Protein AF-A0A0F9SJY8-F1 (afdb_monomer)

Solvent-accessible surface area (backbone atoms only — not comparable to full-atom values): 6537 Å² total; per-residue (Å²): 132,88,48,75,71,62,56,64,72,46,54,75,66,58,45,50,52,51,52,54,52,52,48,50,57,51,62,76,61,69,70,58,56,31,62,57,51,47,52,53,46,51,52,53,53,51,51,52,50,52,53,48,55,51,39,30,74,75,65,36,62,81,72,30,48,66,55,52,55,50,50,52,53,53,51,53,52,50,51,52,54,41,51,51,29,45,54,49,42,51,52,52,54,53,51,47,52,52,51,57,49,49,55,46,43,64,62,59,60,68,69,64,63,79,79,128

Sequence (116 aa):
MVTRDDFKKLKQLDRIEYSLTFKRIEEQNNYGVFVHFAYLFFIVLGFLLLVFLGMVNITGLEKAIPFFNMMIIVSKIGMYVILVAVVVDIIFLIRESIWKKQLREEYFKTEVKPRK

Mean predicted aligned error: 8.51 Å

Foldseek 3Di:
DQDPVLLVLFDPVLSVVLVVQLVVLVVVLVDQLLVVLVVVLVVVLVVLVVVLVVCCVPPNDVVSVVSVVVSVVSNVVSVVVSVVSVVVSVVSVVVSVVSNVVSCCVGRVVSPPDPD

Radius of gyration: 25.19 Å; Cα contacts (8 Å, |Δi|>4): 50; chains: 1; bounding box: 55×18×72 Å

Structure (mmCIF, N/CA/C/O backbone):
data_AF-A0A0F9SJY8-F1
#
_entry.id   AF-A0A0F9SJY8-F1
#
loop_
_atom_site.group_PDB
_atom_site.id
_atom_site.type_symbol
_atom_site.label_atom_id
_atom_site.label_alt_id
_atom_site.label_comp_id
_atom_site.label_asym_id
_atom_site.label_entity_id
_atom_site.label_seq_id
_atom_site.pdbx_PDB_ins_code
_atom_site.Cartn_x
_atom_site.Cartn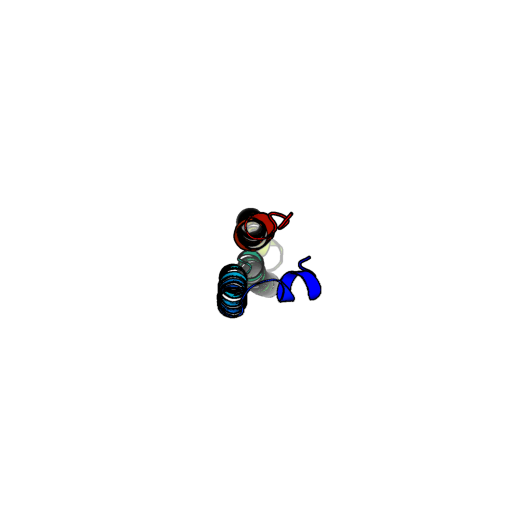_y
_atom_site.Cartn_z
_atom_site.occupancy
_atom_site.B_iso_or_equiv
_atom_site.auth_seq_id
_atom_site.auth_comp_id
_atom_site.auth_asym_id
_atom_site.auth_atom_id
_atom_site.pdbx_PDB_model_num
ATOM 1 N N . MET A 1 1 ? 10.516 7.694 -21.801 1.00 62.44 1 MET A N 1
ATOM 2 C CA . MET A 1 1 ? 9.367 7.163 -22.565 1.00 62.44 1 MET A CA 1
ATOM 3 C C . MET A 1 1 ? 9.892 6.664 -23.907 1.00 62.44 1 MET A C 1
ATOM 5 O O . MET A 1 1 ? 10.716 7.363 -24.486 1.00 62.44 1 MET A O 1
ATOM 9 N N . VAL A 1 2 ? 9.542 5.449 -24.348 1.00 67.56 2 VAL A N 1
ATOM 10 C CA . VAL A 1 2 ? 9.940 4.947 -25.680 1.00 67.56 2 VAL A CA 1
ATOM 11 C C . VAL A 1 2 ? 9.078 5.654 -26.719 1.00 67.56 2 VAL A C 1
ATOM 13 O O . VAL A 1 2 ? 7.855 5.657 -26.595 1.00 67.56 2 VAL A O 1
ATOM 16 N N . THR A 1 3 ? 9.701 6.297 -27.705 1.00 78.06 3 THR A N 1
ATOM 17 C CA . THR A 1 3 ? 8.953 6.964 -28.774 1.00 78.06 3 THR A CA 1
ATOM 18 C C . THR A 1 3 ? 8.442 5.934 -29.778 1.00 78.06 3 THR A C 1
ATOM 20 O O . THR A 1 3 ? 9.024 4.860 -29.951 1.00 78.06 3 THR A O 1
ATOM 23 N N . ARG A 1 4 ? 7.351 6.260 -30.479 1.00 75.56 4 ARG A N 1
ATOM 24 C CA . ARG A 1 4 ? 6.818 5.404 -31.550 1.00 75.56 4 ARG A CA 1
ATOM 25 C C . ARG A 1 4 ? 7.866 5.143 -32.636 1.00 75.56 4 ARG A C 1
ATOM 27 O O . ARG A 1 4 ? 7.880 4.059 -33.215 1.00 75.56 4 ARG A O 1
ATOM 34 N N . ASP A 1 5 ? 8.736 6.116 -32.879 1.00 76.69 5 ASP A N 1
ATOM 35 C CA . ASP A 1 5 ? 9.792 6.029 -33.882 1.00 76.69 5 ASP A CA 1
ATOM 36 C C . ASP A 1 5 ? 10.921 5.097 -33.445 1.00 76.69 5 ASP A C 1
ATOM 38 O O . ASP A 1 5 ? 11.398 4.313 -34.259 1.00 76.69 5 ASP A O 1
ATOM 42 N N . ASP A 1 6 ? 11.287 5.088 -32.162 1.00 73.50 6 ASP A N 1
ATOM 43 C CA . ASP A 1 6 ? 12.243 4.112 -31.632 1.00 73.50 6 ASP A CA 1
ATOM 44 C C . ASP A 1 6 ? 11.667 2.699 -31.663 1.00 73.50 6 ASP A C 1
ATOM 46 O O . ASP A 1 6 ? 12.332 1.769 -32.110 1.00 73.50 6 ASP A O 1
ATOM 50 N N . PHE A 1 7 ? 10.402 2.533 -31.276 1.00 79.38 7 PHE A N 1
ATOM 51 C CA . PHE A 1 7 ? 9.745 1.227 -31.293 1.00 79.38 7 PHE A CA 1
ATOM 52 C C . PHE A 1 7 ? 9.664 0.630 -32.706 1.00 79.38 7 PHE A C 1
ATOM 54 O O . PHE A 1 7 ? 9.814 -0.576 -32.878 1.00 79.38 7 PHE A O 1
ATOM 61 N N . LYS A 1 8 ? 9.481 1.462 -33.740 1.00 80.12 8 LYS A N 1
ATOM 62 C CA . LYS A 1 8 ? 9.476 1.018 -35.144 1.00 80.12 8 LYS A CA 1
ATOM 63 C C . LYS A 1 8 ? 10.841 0.534 -35.645 1.00 80.12 8 LYS A C 1
ATOM 65 O O . LYS A 1 8 ? 10.847 -0.230 -36.610 1.00 80.12 8 LYS A O 1
ATOM 70 N N . LYS A 1 9 ? 11.955 0.948 -35.020 1.00 80.75 9 LYS A N 1
ATOM 71 C CA . LYS A 1 9 ? 13.318 0.521 -35.400 1.00 80.75 9 LYS A CA 1
ATOM 72 C C . LYS A 1 9 ? 13.602 -0.943 -35.047 1.00 80.75 9 LYS A C 1
ATOM 74 O O . LYS A 1 9 ? 14.407 -1.561 -35.731 1.00 80.75 9 LYS A O 1
ATOM 79 N N . LEU A 1 10 ? 12.917 -1.488 -34.041 1.00 79.44 10 LEU A N 1
ATOM 80 C CA . LEU A 1 10 ? 13.010 -2.898 -33.656 1.00 79.44 10 LEU A CA 1
ATOM 81 C C . LEU A 1 10 ? 12.401 -3.814 -34.728 1.00 79.44 10 LEU A C 1
ATOM 83 O O . LEU A 1 10 ? 11.397 -3.461 -35.370 1.00 79.44 10 LEU A O 1
ATOM 87 N N . LYS A 1 11 ? 12.942 -5.030 -34.872 1.00 84.75 11 LYS A N 1
ATOM 88 C CA . LYS A 1 11 ? 12.334 -6.065 -35.723 1.00 84.75 11 LYS A CA 1
ATOM 89 C C . LYS A 1 11 ? 10.969 -6.480 -35.179 1.00 84.75 11 LYS A C 1
ATOM 91 O O . LYS A 1 11 ? 10.647 -6.301 -34.009 1.00 84.75 11 LYS A O 1
ATOM 96 N N . GLN A 1 12 ? 10.132 -7.050 -36.047 1.00 83.12 12 GLN A N 1
ATOM 97 C CA . GLN A 1 12 ? 8.758 -7.404 -35.684 1.00 83.12 12 GLN A CA 1
ATOM 98 C C . GLN A 1 12 ? 8.674 -8.397 -34.515 1.00 83.12 12 GLN A C 1
ATOM 100 O O . GLN A 1 12 ? 7.798 -8.225 -33.673 1.00 83.12 12 GLN A O 1
ATOM 105 N N . LEU A 1 13 ? 9.579 -9.379 -34.446 1.00 83.62 13 LEU A N 1
ATOM 106 C CA . LEU A 1 13 ? 9.651 -10.328 -33.330 1.00 83.62 13 LEU A CA 1
ATOM 107 C C . LEU A 1 13 ? 10.054 -9.627 -32.024 1.00 83.62 13 LEU A C 1
ATOM 109 O O . LEU A 1 13 ? 9.324 -9.726 -31.042 1.00 83.62 13 LEU A O 1
ATOM 113 N N . ASP A 1 14 ? 11.108 -8.811 -32.054 1.00 83.25 14 ASP A N 1
ATOM 114 C CA . ASP A 1 14 ? 11.605 -8.074 -30.883 1.00 83.25 14 ASP A CA 1
ATOM 115 C C . ASP A 1 14 ? 10.570 -7.068 -30.346 1.00 83.25 14 ASP A C 1
ATOM 117 O O . ASP A 1 14 ? 10.432 -6.878 -29.140 1.00 83.25 14 ASP A O 1
ATOM 121 N N . ARG A 1 15 ? 9.761 -6.461 -31.229 1.00 84.25 15 ARG A N 1
ATOM 122 C CA . ARG A 1 15 ? 8.613 -5.625 -30.828 1.00 84.25 15 ARG A CA 1
ATOM 123 C C . ARG A 1 15 ? 7.568 -6.412 -30.042 1.00 84.25 15 ARG A C 1
ATOM 125 O O . ARG A 1 15 ? 7.021 -5.892 -29.067 1.00 84.25 15 ARG A O 1
ATOM 132 N N . ILE A 1 16 ? 7.252 -7.628 -30.489 1.00 86.50 16 ILE A N 1
ATOM 133 C CA . ILE A 1 16 ? 6.271 -8.494 -29.827 1.00 86.50 16 ILE A CA 1
ATOM 134 C C . ILE A 1 16 ? 6.814 -8.906 -28.459 1.00 86.50 16 ILE A C 1
ATOM 136 O O . ILE A 1 16 ? 6.120 -8.719 -27.460 1.00 86.50 16 ILE A O 1
ATOM 140 N N . GLU A 1 17 ? 8.060 -9.370 -28.396 1.00 86.50 17 GLU A N 1
ATOM 141 C CA . GLU A 1 17 ? 8.706 -9.810 -27.158 1.00 86.50 17 GLU A CA 1
ATOM 142 C C . GLU A 1 17 ? 8.851 -8.676 -26.135 1.00 86.50 17 GLU A C 1
ATOM 144 O O . GLU A 1 17 ? 8.468 -8.843 -24.973 1.00 86.50 17 GLU A O 1
ATOM 149 N N . TYR A 1 18 ? 9.270 -7.485 -26.576 1.00 88.12 18 TYR A N 1
ATOM 150 C CA . TYR A 1 18 ? 9.291 -6.285 -25.742 1.00 88.12 18 TYR A CA 1
ATOM 151 C C . TYR A 1 18 ? 7.902 -5.976 -25.175 1.00 88.12 18 TYR A C 1
ATOM 153 O O . TYR A 1 18 ? 7.758 -5.742 -23.977 1.00 88.12 18 TYR A O 1
ATOM 161 N N . SER A 1 19 ? 6.862 -5.995 -26.016 1.00 87.31 19 SER A N 1
ATOM 162 C CA . SER A 1 19 ? 5.499 -5.666 -25.582 1.00 87.31 19 SER A CA 1
ATOM 163 C C . SER A 1 19 ? 4.931 -6.680 -24.587 1.00 87.31 19 SER A C 1
ATOM 165 O O . SER A 1 19 ? 4.292 -6.286 -23.613 1.00 87.31 19 SER A O 1
ATOM 167 N N . LEU A 1 20 ? 5.193 -7.974 -24.795 1.00 88.94 20 LEU A N 1
ATOM 168 C CA . LEU A 1 20 ? 4.758 -9.044 -23.899 1.00 88.94 20 LEU A CA 1
ATOM 169 C C . LEU A 1 20 ? 5.487 -8.963 -22.558 1.00 88.94 20 LEU A C 1
ATOM 171 O O . LEU A 1 20 ? 4.858 -9.064 -21.506 1.00 88.94 20 LEU A O 1
ATOM 175 N N . THR A 1 21 ? 6.798 -8.729 -22.587 1.00 88.12 21 THR A N 1
ATOM 176 C CA . THR A 1 21 ? 7.619 -8.631 -21.376 1.00 88.12 21 THR A CA 1
ATOM 177 C C . THR A 1 21 ? 7.287 -7.370 -20.584 1.00 88.12 21 THR A C 1
ATOM 179 O O . THR A 1 21 ? 7.139 -7.434 -19.366 1.00 88.12 21 THR A O 1
ATOM 182 N N . PHE A 1 22 ? 7.073 -6.239 -21.261 1.00 88.19 22 PHE A N 1
ATOM 183 C CA . PHE A 1 22 ? 6.629 -4.998 -20.628 1.00 88.19 22 PHE A CA 1
ATOM 184 C C . PHE A 1 22 ? 5.263 -5.164 -19.950 1.00 88.19 22 PHE A C 1
ATOM 186 O O . PHE A 1 22 ? 5.123 -4.798 -18.785 1.00 88.19 22 PHE A O 1
ATOM 193 N N . LYS A 1 23 ? 4.286 -5.773 -20.641 1.00 87.31 23 LYS A N 1
ATOM 194 C CA . LYS A 1 23 ? 2.969 -6.075 -20.058 1.00 87.31 23 LYS A CA 1
ATOM 195 C C . LYS A 1 23 ? 3.074 -6.998 -18.851 1.00 87.31 23 LYS A C 1
ATOM 197 O O . LYS A 1 23 ? 2.418 -6.751 -17.851 1.00 87.31 23 LYS A O 1
ATOM 202 N N . ARG A 1 24 ? 3.932 -8.020 -18.905 1.00 86.12 24 ARG A N 1
ATOM 203 C CA . ARG A 1 24 ? 4.142 -8.931 -17.770 1.00 86.12 24 ARG A CA 1
ATOM 204 C C . ARG A 1 24 ? 4.716 -8.204 -16.549 1.00 86.12 24 ARG A C 1
ATOM 206 O O . ARG A 1 24 ? 4.289 -8.484 -15.434 1.00 86.12 24 ARG A O 1
ATOM 213 N N . ILE A 1 25 ? 5.662 -7.282 -16.750 1.00 85.06 25 ILE A N 1
ATOM 214 C CA . ILE A 1 25 ? 6.223 -6.456 -15.666 1.00 85.06 25 ILE A CA 1
ATOM 215 C C . ILE A 1 25 ? 5.135 -5.570 -15.039 1.00 85.06 25 ILE A C 1
ATOM 217 O O . ILE A 1 25 ? 5.103 -5.406 -13.825 1.00 85.06 25 ILE A O 1
ATOM 221 N N . GLU A 1 26 ? 4.239 -5.022 -15.858 1.00 81.31 26 GLU A N 1
ATOM 222 C CA . GLU A 1 26 ? 3.128 -4.177 -15.411 1.00 81.31 26 GLU A CA 1
ATOM 223 C C . GLU A 1 26 ? 2.039 -4.980 -14.673 1.00 81.31 26 GLU A C 1
ATOM 225 O O . GLU A 1 26 ? 1.604 -4.591 -13.593 1.00 81.31 26 GLU A O 1
ATOM 230 N N . GLU A 1 27 ? 1.651 -6.148 -15.192 1.00 79.25 27 GLU A N 1
ATOM 231 C CA . GLU A 1 27 ? 0.656 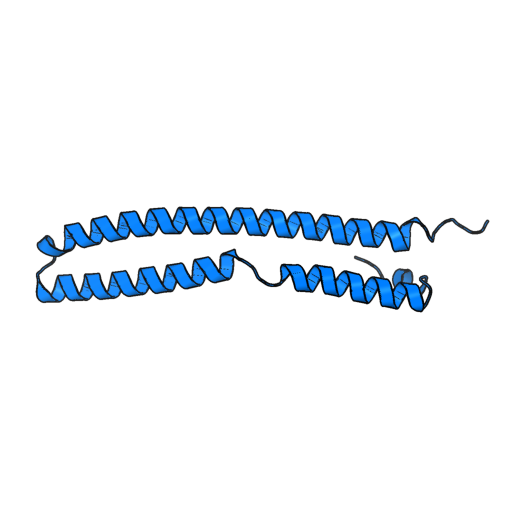-7.029 -14.565 1.00 79.25 27 GLU A CA 1
ATOM 232 C C . GLU A 1 27 ? 1.114 -7.580 -13.210 1.00 79.25 27 GLU A C 1
ATOM 234 O O . GLU A 1 27 ? 0.302 -7.678 -12.290 1.00 79.25 27 GLU A O 1
ATOM 239 N N . GLN A 1 28 ? 2.404 -7.895 -13.050 1.00 72.56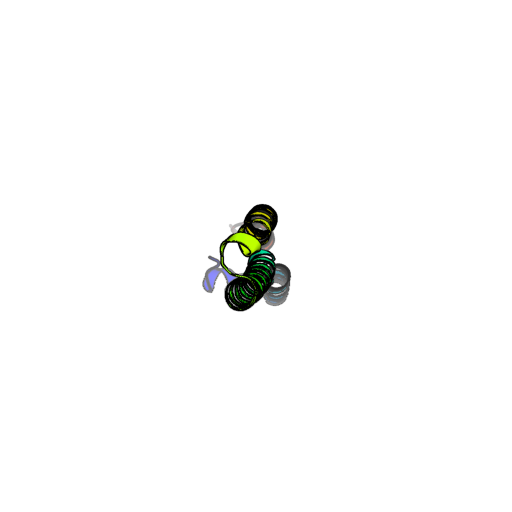 28 GLN A N 1
ATOM 240 C CA . GLN A 1 28 ? 2.943 -8.389 -11.776 1.00 72.56 28 GLN A CA 1
ATOM 241 C C . GLN A 1 28 ? 2.852 -7.368 -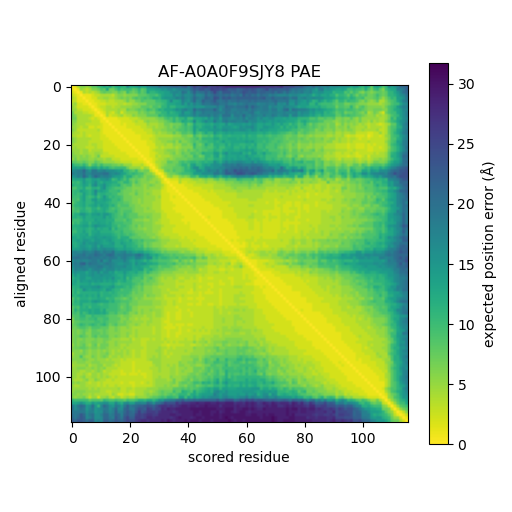10.635 1.00 72.56 28 GLN A C 1
ATOM 243 O O . GLN A 1 28 ? 2.858 -7.768 -9.472 1.00 72.56 28 GLN A O 1
ATOM 248 N N . ASN A 1 29 ? 2.729 -6.081 -10.956 1.00 68.50 29 ASN A N 1
ATOM 249 C CA . ASN A 1 29 ? 2.738 -4.995 -9.982 1.00 68.50 29 ASN A CA 1
ATOM 250 C C . ASN A 1 29 ? 1.389 -4.278 -9.828 1.00 68.50 29 ASN A C 1
ATOM 252 O O . ASN A 1 29 ? 1.280 -3.345 -9.037 1.00 68.50 29 ASN A O 1
ATOM 256 N N . ASN A 1 30 ? 0.341 -4.723 -10.528 1.00 63.25 30 ASN A N 1
ATOM 257 C CA . ASN A 1 30 ? -0.966 -4.054 -10.526 1.00 63.25 30 ASN A CA 1
ATOM 258 C C . ASN A 1 30 ? -1.783 -4.214 -9.228 1.00 63.25 30 ASN A C 1
ATOM 260 O O . ASN A 1 30 ? -2.852 -3.617 -9.099 1.00 63.25 30 ASN A O 1
ATOM 264 N N . TYR A 1 31 ? -1.300 -4.975 -8.245 1.00 62.53 31 TYR A N 1
ATOM 265 C CA . TYR A 1 31 ? -1.970 -5.136 -6.955 1.00 62.53 31 TYR A CA 1
ATOM 266 C C . TYR A 1 31 ? -1.207 -4.383 -5.869 1.00 62.53 31 TYR A C 1
ATOM 268 O O . TYR A 1 31 ? -0.343 -4.947 -5.205 1.00 62.53 31 TYR A O 1
ATOM 276 N N . GLY A 1 32 ? -1.550 -3.105 -5.676 1.00 69.81 32 GLY A N 1
ATOM 277 C CA . GLY A 1 32 ? -1.058 -2.322 -4.542 1.00 69.81 32 GLY A CA 1
ATOM 278 C C . GLY A 1 32 ? -1.481 -2.987 -3.233 1.00 69.81 32 GLY A C 1
ATOM 279 O O . GLY A 1 32 ? -2.672 -3.014 -2.890 1.00 69.81 32 GLY A O 1
ATOM 280 N N . VAL A 1 33 ? -0.510 -3.554 -2.519 1.00 78.06 33 VAL A N 1
ATOM 281 C CA . VAL A 1 33 ? -0.720 -4.265 -1.256 1.00 78.06 33 VAL A CA 1
ATOM 282 C C . VAL A 1 33 ? -1.260 -3.281 -0.217 1.00 78.06 33 VAL A C 1
ATOM 284 O O . VAL A 1 33 ? -2.187 -3.608 0.527 1.00 78.06 33 VAL A O 1
ATOM 287 N N . PHE A 1 34 ? -0.788 -2.030 -0.249 1.00 83.06 34 PHE A N 1
ATOM 288 C CA . PHE A 1 34 ? -1.296 -0.932 0.5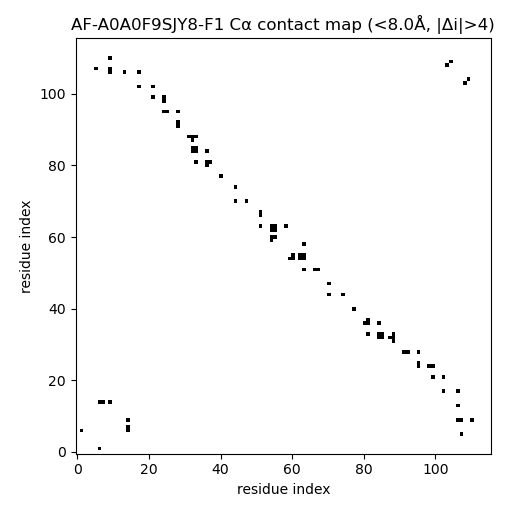71 1.00 83.06 34 PHE A CA 1
ATOM 289 C C . PHE A 1 34 ? -2.808 -0.742 0.443 1.00 83.06 34 PHE A C 1
ATOM 291 O O . PHE A 1 34 ? -3.491 -0.655 1.461 1.00 83.06 34 PHE A O 1
ATOM 298 N N . VAL A 1 35 ? -3.343 -0.689 -0.782 1.00 83.88 35 VAL A N 1
ATOM 299 C CA . VAL A 1 35 ? -4.762 -0.363 -1.018 1.00 83.88 35 VAL A CA 1
ATOM 300 C C . VAL A 1 35 ? -5.670 -1.390 -0.342 1.00 83.88 35 VAL A C 1
ATOM 302 O O . VAL A 1 35 ? -6.644 -1.020 0.314 1.00 83.88 35 VAL A O 1
ATOM 305 N N . HIS A 1 36 ? -5.313 -2.672 -0.431 1.00 85.25 36 HIS A N 1
ATOM 306 C CA . HIS A 1 36 ? -6.074 -3.759 0.180 1.00 85.25 36 HIS A CA 1
ATOM 307 C C . HIS A 1 36 ? -6.012 -3.715 1.710 1.00 85.25 36 HIS A C 1
ATOM 309 O O . HIS A 1 36 ? -7.050 -3.791 2.371 1.00 85.25 36 HIS A O 1
ATOM 315 N N . PHE A 1 37 ? -4.816 -3.548 2.284 1.00 86.19 37 PHE A N 1
ATOM 316 C CA . PHE A 1 37 ? -4.659 -3.483 3.739 1.00 86.19 37 PHE A CA 1
ATOM 317 C C . PHE A 1 37 ? -5.285 -2.223 4.343 1.00 86.19 37 PHE A C 1
ATOM 319 O O . PHE A 1 37 ? -5.902 -2.307 5.404 1.00 86.19 37 PHE A O 1
ATOM 326 N N . ALA A 1 38 ? -5.189 -1.078 3.665 1.00 88.25 38 ALA A N 1
ATOM 327 C CA . ALA A 1 38 ? -5.839 0.156 4.087 1.00 88.25 38 ALA A CA 1
ATOM 328 C C . ALA A 1 38 ? -7.366 0.005 4.073 1.00 88.25 38 ALA A C 1
ATOM 330 O O . ALA A 1 38 ? -8.023 0.332 5.059 1.00 88.25 38 ALA A O 1
ATOM 331 N N . TYR A 1 39 ? -7.931 -0.552 2.997 1.00 90.50 39 TYR A N 1
ATOM 332 C CA . TYR A 1 39 ? -9.369 -0.797 2.897 1.00 90.50 39 TYR A CA 1
ATOM 333 C C . TYR A 1 39 ? -9.877 -1.727 4.008 1.00 90.50 39 TYR A C 1
ATOM 335 O O . TYR A 1 39 ? -10.832 -1.390 4.711 1.00 90.50 39 TYR A O 1
ATOM 343 N N . LEU A 1 40 ? -9.195 -2.857 4.228 1.00 89.94 40 LEU A N 1
ATOM 344 C CA . LEU A 1 40 ? -9.526 -3.789 5.307 1.00 89.94 40 LEU A CA 1
ATOM 345 C C . LEU A 1 40 ? -9.442 -3.110 6.683 1.00 89.94 40 LEU A C 1
ATOM 347 O O . LEU A 1 40 ? -10.334 -3.280 7.514 1.00 89.94 40 LEU A O 1
ATOM 351 N N . PHE A 1 41 ? -8.399 -2.311 6.916 1.00 92.06 41 PHE A N 1
ATOM 352 C CA . PHE A 1 41 ? -8.228 -1.572 8.162 1.00 92.06 41 PHE A CA 1
ATOM 353 C C . PHE A 1 41 ? -9.384 -0.600 8.416 1.00 92.06 41 PHE A C 1
ATOM 355 O O . PHE A 1 41 ? -9.925 -0.588 9.520 1.00 92.06 41 PHE A O 1
ATOM 362 N N . PHE A 1 42 ? -9.816 0.165 7.408 1.00 91.94 42 PHE A N 1
ATOM 363 C CA . PHE A 1 42 ? -10.949 1.081 7.554 1.00 91.94 42 PHE A CA 1
ATOM 364 C C . PHE A 1 42 ? -12.267 0.354 7.839 1.00 91.94 42 PHE A C 1
ATOM 366 O O . PHE A 1 42 ? -13.053 0.844 8.651 1.00 91.94 42 PHE A O 1
ATOM 373 N N . ILE A 1 43 ? -12.493 -0.826 7.248 1.00 94.44 43 ILE A N 1
ATOM 374 C CA . ILE A 1 43 ? -13.658 -1.664 7.577 1.00 94.44 43 ILE A CA 1
ATOM 375 C C . ILE A 1 43 ? -13.628 -2.069 9.051 1.00 94.44 43 ILE A C 1
ATOM 377 O O . ILE A 1 43 ? -14.618 -1.891 9.762 1.00 94.44 43 ILE A O 1
ATOM 381 N N . VAL A 1 44 ? -12.493 -2.590 9.527 1.00 93.06 44 VAL A N 1
ATOM 382 C CA . VAL A 1 44 ? -12.347 -3.028 10.923 1.00 93.06 44 VAL A CA 1
ATOM 383 C C . VAL A 1 44 ? -12.515 -1.847 11.880 1.00 93.06 44 VAL A C 1
ATOM 385 O O . VAL A 1 44 ? -13.219 -1.959 12.881 1.00 93.06 44 VAL A O 1
ATOM 388 N N . LEU A 1 45 ? -11.923 -0.697 11.560 1.00 93.00 45 LEU A N 1
ATOM 389 C CA . LEU A 1 45 ? -12.017 0.508 12.380 1.00 93.00 45 LEU A CA 1
ATOM 390 C C . LEU A 1 45 ? -13.458 1.039 12.447 1.00 93.00 45 LEU A C 1
ATOM 392 O O . LEU A 1 45 ? -13.936 1.389 13.526 1.00 93.00 45 LEU A O 1
ATOM 396 N N . GLY A 1 46 ? -14.170 1.031 11.317 1.00 94.12 46 GLY A N 1
ATOM 397 C CA . GLY A 1 46 ? -15.587 1.384 11.246 1.00 94.12 46 GLY A CA 1
ATOM 398 C C . GLY A 1 46 ? -16.473 0.436 12.057 1.00 94.12 46 GLY A C 1
ATOM 399 O O . GLY A 1 46 ? -17.334 0.890 12.809 1.00 94.12 46 GLY A O 1
ATOM 400 N N . PHE A 1 47 ? -16.222 -0.873 11.980 1.00 94.75 47 PHE A N 1
ATOM 401 C CA . PHE A 1 47 ? -16.931 -1.863 12.793 1.00 94.75 47 PHE A CA 1
ATOM 402 C C . PHE A 1 47 ? -16.713 -1.635 14.295 1.00 94.75 47 PHE A C 1
ATOM 404 O O . PHE A 1 47 ? -17.675 -1.600 15.062 1.00 94.75 47 PHE A O 1
ATOM 411 N N . LEU A 1 48 ? -15.467 -1.417 14.724 1.00 93.62 48 LEU A N 1
ATOM 412 C CA . LEU A 1 48 ? -15.153 -1.150 16.129 1.00 93.62 48 LEU A CA 1
ATOM 413 C C . LEU A 1 48 ? -15.827 0.133 16.639 1.00 93.62 48 LEU A C 1
ATOM 415 O O . LEU A 1 48 ? -16.333 0.150 17.759 1.00 93.62 48 LEU A O 1
ATOM 419 N N . LEU A 1 49 ? -15.893 1.182 15.814 1.00 93.56 49 LEU A N 1
ATOM 420 C CA . LEU A 1 49 ? -16.617 2.415 16.143 1.00 93.56 49 LEU A CA 1
ATOM 421 C C . LEU A 1 49 ? -18.115 2.171 16.352 1.00 93.56 49 LEU A C 1
ATOM 423 O O . LEU A 1 49 ? -18.686 2.695 17.307 1.00 93.56 49 LEU A O 1
ATOM 427 N N . LEU A 1 50 ? -18.748 1.350 15.511 1.00 94.88 50 LEU A N 1
ATOM 428 C CA . LEU A 1 50 ? -20.158 0.984 15.685 1.00 94.88 50 LEU A CA 1
ATOM 429 C C . LEU A 1 50 ? -20.389 0.221 16.994 1.00 94.88 50 LEU A C 1
ATOM 431 O O . LEU A 1 50 ? -21.338 0.526 17.719 1.00 94.88 50 LEU A O 1
ATOM 435 N N . VAL A 1 51 ? -19.504 -0.722 17.334 1.00 92.56 51 VAL A N 1
ATOM 436 C CA . VAL A 1 51 ? -19.571 -1.452 18.612 1.00 92.56 51 VAL A CA 1
ATOM 437 C C . VAL A 1 51 ? -19.417 -0.495 19.795 1.00 92.56 51 VAL A C 1
ATOM 439 O O . VAL A 1 51 ? -20.190 -0.579 20.749 1.00 92.56 51 VAL A O 1
ATOM 442 N N . PHE A 1 52 ? -18.481 0.456 19.721 1.00 92.94 52 PHE A N 1
ATOM 443 C CA . PHE A 1 52 ? -18.295 1.464 20.764 1.00 92.94 52 PHE A CA 1
ATOM 444 C C . PHE A 1 52 ? -19.546 2.324 20.966 1.00 92.94 52 PHE A C 1
ATOM 446 O O . PHE A 1 52 ? -19.999 2.479 22.098 1.00 92.94 52 PHE A O 1
ATOM 453 N N . LEU A 1 53 ? -20.151 2.826 19.885 1.00 93.12 53 LEU A N 1
ATOM 454 C CA . LEU A 1 53 ? -21.396 3.597 19.964 1.00 93.12 53 LEU A CA 1
ATOM 455 C C . LEU A 1 53 ? -22.541 2.772 20.571 1.00 93.12 53 LEU A C 1
ATOM 457 O O . LEU A 1 53 ? -23.287 3.277 21.411 1.00 93.12 53 LEU A O 1
ATOM 461 N N . GLY A 1 54 ? -22.647 1.491 20.207 1.00 93.38 54 GLY A N 1
ATOM 462 C CA . GLY A 1 54 ? -23.593 0.560 20.824 1.00 93.38 54 GLY A CA 1
ATOM 463 C C . GLY A 1 54 ? -23.366 0.406 22.331 1.00 93.38 54 GLY A C 1
ATOM 464 O O . GLY A 1 54 ? -24.313 0.496 23.112 1.00 93.38 54 GLY A O 1
ATOM 465 N N . MET A 1 55 ? -22.111 0.248 22.762 1.00 91.44 55 MET A N 1
ATOM 466 C CA . MET A 1 55 ? -21.770 0.151 24.185 1.00 91.44 55 MET A CA 1
ATOM 467 C C . MET A 1 55 ? -22.081 1.432 24.955 1.00 91.44 55 MET A C 1
ATOM 469 O O . MET A 1 55 ? -22.628 1.348 26.056 1.00 91.44 55 MET A O 1
ATOM 473 N N . VAL A 1 56 ? -21.775 2.603 24.389 1.00 94.12 56 VAL A N 1
ATOM 474 C CA . VAL A 1 56 ? -22.088 3.897 25.013 1.00 94.12 56 VAL A CA 1
ATOM 475 C C . VAL A 1 56 ? -23.596 4.035 25.223 1.00 94.12 56 VAL A C 1
ATOM 477 O O . VAL A 1 56 ? -24.018 4.422 26.311 1.00 94.12 56 VAL A O 1
ATOM 480 N N . ASN A 1 57 ? -24.406 3.645 24.234 1.00 92.25 57 ASN A N 1
ATOM 481 C CA . ASN A 1 57 ? -25.866 3.706 24.331 1.00 92.25 57 ASN A CA 1
ATOM 482 C C . ASN A 1 57 ? -26.455 2.746 25.379 1.00 92.25 57 ASN A C 1
ATOM 484 O O . ASN A 1 57 ? -27.450 3.085 26.011 1.00 92.25 57 ASN A O 1
ATOM 488 N N . ILE A 1 58 ? -25.871 1.558 25.570 1.00 92.81 58 ILE A N 1
ATOM 489 C CA . ILE A 1 58 ? -26.405 0.543 26.499 1.00 92.81 58 ILE A CA 1
ATOM 490 C C . ILE A 1 58 ? -25.890 0.752 27.929 1.00 92.81 58 ILE A C 1
ATOM 492 O O . ILE A 1 58 ? -26.637 0.622 28.894 1.00 92.81 58 ILE A O 1
ATOM 496 N N . THR A 1 59 ? -24.592 1.017 28.076 1.00 89.69 59 THR A N 1
ATOM 497 C CA . THR A 1 59 ? -23.885 0.944 29.369 1.00 89.69 59 THR A CA 1
ATOM 498 C C . THR A 1 59 ? -23.434 2.298 29.913 1.00 89.69 59 THR A C 1
ATOM 500 O O . THR A 1 59 ? -22.974 2.362 31.055 1.00 89.69 59 THR A O 1
ATOM 503 N N . GLY A 1 60 ? -23.592 3.367 29.128 1.00 89.75 60 GLY A N 1
ATOM 504 C CA . GLY A 1 60 ? -23.072 4.695 29.434 1.00 89.75 60 GLY A CA 1
ATOM 505 C C . GLY A 1 60 ? -21.595 4.857 29.061 1.00 89.75 60 GLY A C 1
ATOM 506 O O . GLY A 1 60 ? -20.858 3.889 28.865 1.00 89.75 60 GLY A O 1
ATOM 507 N N . LEU A 1 61 ? -21.151 6.112 28.963 1.00 88.75 61 LEU A N 1
ATOM 508 C CA . LEU A 1 61 ? -19.807 6.463 28.493 1.00 88.75 61 LEU A CA 1
ATOM 509 C C . LEU A 1 61 ? -18.696 5.870 29.376 1.00 88.75 61 LEU A C 1
ATOM 511 O O . LEU A 1 61 ? -17.719 5.337 28.861 1.00 88.75 61 LEU A O 1
ATOM 515 N N . GLU A 1 62 ? -18.859 5.925 30.699 1.00 89.62 62 GLU A N 1
ATOM 516 C CA . GLU A 1 62 ? -17.830 5.534 31.675 1.00 89.62 62 GLU A CA 1
ATOM 517 C C . GLU A 1 62 ? -17.382 4.076 31.513 1.00 89.62 62 GLU A C 1
ATOM 519 O O . GLU A 1 62 ? -16.190 3.772 31.562 1.00 89.62 62 GLU A O 1
ATOM 524 N N . LYS A 1 63 ? -18.330 3.171 31.244 1.00 86.81 63 LYS A N 1
ATOM 525 C CA . LYS A 1 63 ? -18.052 1.740 31.052 1.00 86.81 63 LYS A CA 1
ATOM 526 C C . LYS A 1 63 ? -17.495 1.415 29.666 1.00 86.81 63 LYS A C 1
ATOM 528 O O . LYS A 1 63 ? -16.915 0.347 29.487 1.00 86.81 63 LYS A O 1
ATOM 533 N N . ALA A 1 64 ? -17.623 2.328 28.704 1.00 90.50 64 ALA A N 1
ATOM 534 C CA . ALA A 1 64 ? -17.100 2.170 27.350 1.00 90.50 64 ALA A CA 1
ATOM 535 C C . ALA A 1 64 ? -15.640 2.654 27.204 1.00 90.50 64 ALA A C 1
ATOM 537 O O . ALA A 1 64 ? -14.969 2.290 26.237 1.00 90.50 64 ALA A O 1
ATOM 538 N N . ILE A 1 65 ? -15.109 3.422 28.167 1.00 88.94 65 ILE A N 1
ATOM 539 C CA . ILE A 1 65 ? -13.723 3.939 28.153 1.00 88.94 65 ILE A CA 1
ATOM 540 C C . ILE A 1 65 ? -12.665 2.829 27.975 1.00 88.94 65 ILE A C 1
ATOM 542 O O . ILE A 1 65 ? -11.760 3.004 27.152 1.00 88.94 65 ILE A O 1
ATOM 546 N N . PRO A 1 66 ? -12.741 1.670 28.663 1.00 89.50 66 PRO A N 1
ATOM 547 C CA . PRO A 1 66 ? -11.778 0.587 28.453 1.00 89.50 66 PRO A CA 1
ATOM 548 C C . PRO A 1 66 ? -11.785 0.058 27.013 1.00 89.50 66 PRO A C 1
ATOM 550 O O . PRO A 1 66 ? -10.725 -0.217 26.450 1.00 89.50 66 PRO A O 1
ATOM 553 N N . PHE A 1 67 ? -12.966 -0.028 26.392 1.00 89.50 67 PHE A N 1
ATOM 554 C CA . PHE A 1 67 ? -13.104 -0.443 24.996 1.00 89.50 67 PHE A CA 1
ATOM 555 C C . PHE A 1 67 ? -12.491 0.590 24.045 1.00 89.50 67 PHE A C 1
ATOM 557 O O . PHE A 1 67 ? -11.757 0.229 23.128 1.00 89.50 67 PHE A O 1
ATOM 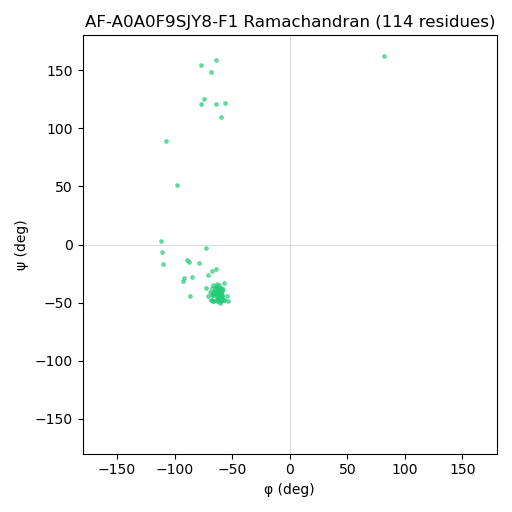564 N N . PHE A 1 68 ? -12.703 1.882 24.306 1.00 89.94 68 PHE A N 1
ATOM 565 C CA . PHE A 1 68 ? -12.071 2.955 23.538 1.00 89.94 68 PHE A CA 1
ATOM 566 C C . PHE A 1 68 ? -10.536 2.881 23.591 1.00 89.94 68 PHE A C 1
ATOM 568 O O . PHE A 1 68 ? -9.867 2.973 22.562 1.00 89.94 68 PHE A O 1
ATOM 575 N N . ASN A 1 69 ? -9.963 2.625 24.769 1.00 91.06 69 ASN A N 1
ATOM 576 C CA . ASN A 1 69 ? -8.518 2.437 24.914 1.00 91.06 69 ASN A CA 1
ATOM 577 C C . ASN A 1 69 ? -8.009 1.223 24.120 1.00 91.06 69 ASN A C 1
ATOM 579 O O . ASN A 1 69 ? -6.959 1.300 23.479 1.00 91.06 69 ASN A O 1
ATOM 583 N N . MET A 1 70 ? -8.768 0.124 24.099 1.00 90.88 70 MET A N 1
ATOM 584 C CA . MET A 1 70 ? -8.460 -1.034 23.258 1.00 90.88 70 MET A CA 1
ATOM 585 C C . MET A 1 70 ? -8.497 -0.673 21.765 1.00 90.88 70 MET A C 1
ATOM 587 O O . MET A 1 70 ? -7.577 -1.033 21.029 1.00 90.88 70 MET A O 1
ATOM 591 N N . MET A 1 71 ? -9.496 0.093 21.315 1.00 92.00 71 MET A N 1
ATOM 592 C CA . MET A 1 71 ? -9.573 0.570 19.929 1.00 92.00 71 MET A CA 1
ATOM 593 C C . MET A 1 71 ? -8.361 1.415 19.535 1.00 92.00 71 MET A C 1
ATOM 595 O O . MET A 1 71 ? -7.842 1.252 18.431 1.00 92.00 71 MET A O 1
ATOM 599 N N . ILE A 1 72 ? -7.874 2.287 20.423 1.00 92.12 72 ILE A N 1
ATOM 600 C CA . ILE A 1 72 ? -6.648 3.065 20.185 1.00 92.12 72 ILE A CA 1
ATOM 601 C C . ILE A 1 72 ? -5.452 2.133 19.950 1.00 92.12 72 ILE A C 1
ATOM 603 O O . ILE A 1 72 ? -4.670 2.364 19.026 1.00 92.12 72 ILE A O 1
ATOM 607 N N . ILE A 1 73 ? -5.303 1.075 20.753 1.00 93.31 73 ILE A N 1
ATOM 608 C CA . ILE A 1 73 ? -4.210 0.102 20.601 1.00 93.31 73 ILE A CA 1
ATOM 609 C C . ILE A 1 73 ? -4.312 -0.613 19.248 1.00 93.31 73 ILE A C 1
ATOM 611 O O . ILE A 1 73 ? -3.331 -0.650 18.505 1.00 93.31 73 ILE A O 1
ATOM 615 N N . VAL A 1 74 ?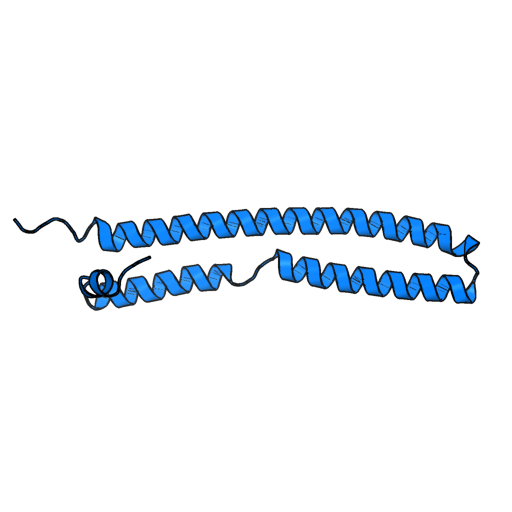 -5.498 -1.113 18.890 1.00 91.12 74 VAL A N 1
ATOM 616 C CA . VAL A 1 74 ? -5.738 -1.772 17.593 1.00 91.12 74 VAL A CA 1
ATOM 617 C C . VAL A 1 74 ? -5.446 -0.820 16.431 1.00 91.12 74 VAL A C 1
ATOM 619 O O . VAL A 1 74 ? -4.805 -1.207 15.456 1.00 91.12 74 VAL A O 1
ATOM 622 N N . SER A 1 75 ? -5.838 0.448 16.562 1.00 91.62 75 SER A N 1
ATOM 623 C CA . SER A 1 75 ? -5.604 1.476 15.544 1.00 91.62 75 SER A CA 1
ATOM 624 C C . SER A 1 75 ? -4.112 1.751 15.349 1.00 91.62 75 SER A C 1
ATOM 626 O O . SER A 1 75 ? -3.651 1.867 14.216 1.00 91.62 75 SER A O 1
ATOM 628 N N . LYS A 1 76 ? -3.329 1.796 16.437 1.00 93.56 76 LYS A N 1
ATOM 629 C CA . LYS A 1 76 ? -1.862 1.918 16.374 1.00 93.56 76 LYS A CA 1
ATOM 630 C C . LYS A 1 76 ? -1.224 0.734 15.657 1.00 93.56 76 LYS A C 1
ATOM 632 O O . LYS A 1 76 ? -0.388 0.940 14.784 1.00 93.56 76 LYS A O 1
ATOM 637 N N . ILE A 1 77 ? -1.634 -0.490 15.989 1.00 93.25 77 ILE A N 1
ATOM 638 C CA . ILE A 1 77 ? -1.121 -1.701 15.335 1.00 93.25 77 ILE A CA 1
ATOM 639 C C . ILE A 1 77 ? -1.443 -1.676 13.839 1.00 93.25 77 ILE A C 1
ATOM 641 O O . ILE A 1 77 ? -0.551 -1.880 13.018 1.00 93.25 77 ILE A O 1
ATOM 645 N N . GLY A 1 78 ? -2.686 -1.361 13.470 1.00 90.50 78 GLY A N 1
ATOM 646 C CA . GLY A 1 78 ? -3.074 -1.275 12.065 1.00 90.50 78 GLY A CA 1
ATOM 647 C C . GLY A 1 78 ? -2.330 -0.179 11.298 1.00 90.50 78 GLY A C 1
ATOM 648 O O . GLY A 1 78 ? -1.921 -0.416 10.165 1.00 90.50 78 GLY A O 1
ATOM 649 N N . MET A 1 79 ? -2.041 0.968 11.925 1.00 92.06 79 MET A N 1
ATOM 650 C CA . MET A 1 79 ? -1.179 1.995 11.326 1.00 92.06 79 MET A CA 1
ATOM 651 C C . MET A 1 79 ? 0.232 1.472 11.024 1.00 92.06 79 MET A C 1
ATOM 653 O O . MET A 1 79 ? 0.755 1.752 9.947 1.00 92.06 79 MET A O 1
ATOM 657 N N . TYR A 1 80 ? 0.834 0.673 11.912 1.00 92.88 80 TYR A N 1
ATOM 658 C CA . TYR A 1 80 ? 2.131 0.045 11.628 1.00 92.88 80 TYR A CA 1
ATOM 659 C C . TYR A 1 80 ? 2.055 -0.958 10.472 1.00 92.88 80 TYR A C 1
ATOM 661 O O . TYR A 1 80 ? 2.944 -0.973 9.624 1.00 92.88 80 TYR A O 1
ATOM 669 N N . VAL A 1 81 ? 0.990 -1.761 10.395 1.00 91.12 81 VAL A N 1
ATOM 670 C CA . VAL A 1 81 ? 0.783 -2.699 9.277 1.00 91.12 81 VAL A CA 1
ATOM 671 C C . VAL A 1 81 ? 0.655 -1.950 7.950 1.00 91.12 81 VAL A C 1
ATOM 673 O O . VAL A 1 81 ? 1.299 -2.323 6.971 1.00 91.12 81 VAL A O 1
ATOM 676 N N . ILE A 1 82 ? -0.119 -0.862 7.924 1.00 90.81 82 ILE A N 1
ATOM 677 C CA . ILE A 1 82 ? -0.253 -0.006 6.740 1.00 90.81 82 ILE A CA 1
ATOM 678 C C . ILE A 1 82 ? 1.098 0.594 6.358 1.00 90.81 82 ILE A C 1
ATOM 680 O O . ILE A 1 82 ? 1.454 0.581 5.184 1.00 90.81 82 ILE A O 1
ATOM 684 N N . LEU A 1 83 ? 1.871 1.081 7.331 1.00 91.50 83 LEU A N 1
ATOM 685 C CA . LEU A 1 83 ? 3.197 1.634 7.072 1.00 91.50 83 LEU A CA 1
ATOM 686 C C . LEU A 1 83 ? 4.121 0.600 6.415 1.00 91.50 83 LEU A C 1
ATOM 688 O O . LEU A 1 83 ? 4.788 0.912 5.431 1.00 91.50 83 LEU A O 1
ATOM 692 N N . VAL A 1 84 ? 4.123 -0.641 6.910 1.00 92.06 84 VAL A N 1
ATOM 693 C CA . VAL A 1 84 ? 4.881 -1.741 6.295 1.00 92.06 84 VAL A CA 1
ATOM 694 C C . VAL A 1 84 ? 4.387 -2.016 4.872 1.00 92.06 84 VAL A C 1
ATOM 696 O O . VAL A 1 84 ? 5.210 -2.154 3.969 1.00 92.06 84 VAL A O 1
ATOM 699 N N . ALA A 1 85 ? 3.072 -2.034 4.641 1.00 90.19 85 ALA A N 1
ATOM 700 C CA . ALA A 1 85 ? 2.506 -2.225 3.306 1.00 90.19 85 ALA A CA 1
ATOM 701 C C . ALA A 1 85 ? 2.928 -1.112 2.325 1.00 90.19 85 ALA A C 1
ATOM 703 O O . ALA A 1 85 ? 3.283 -1.410 1.188 1.00 90.19 85 ALA A O 1
ATOM 704 N N . VAL A 1 86 ? 2.981 0.150 2.774 1.00 90.62 86 VAL A N 1
ATOM 705 C CA . VAL A 1 86 ? 3.498 1.276 1.972 1.00 90.62 86 VAL A CA 1
ATOM 706 C C . VAL A 1 86 ? 4.966 1.064 1.604 1.00 90.62 86 VAL A C 1
ATOM 708 O O . VAL A 1 86 ? 5.345 1.257 0.451 1.00 90.62 86 VAL A O 1
ATOM 711 N N . VAL A 1 87 ? 5.805 0.654 2.562 1.00 91.56 87 VAL A N 1
ATOM 712 C CA . VAL A 1 87 ? 7.230 0.390 2.300 1.00 91.56 87 VAL A CA 1
ATOM 713 C C . VAL A 1 87 ? 7.397 -0.726 1.269 1.00 91.56 87 VAL A C 1
ATOM 715 O O . VAL A 1 87 ? 8.209 -0.599 0.353 1.00 91.56 87 VAL A O 1
ATOM 718 N N . VAL A 1 88 ? 6.611 -1.796 1.386 1.00 89.81 88 VAL A N 1
ATOM 719 C CA . VA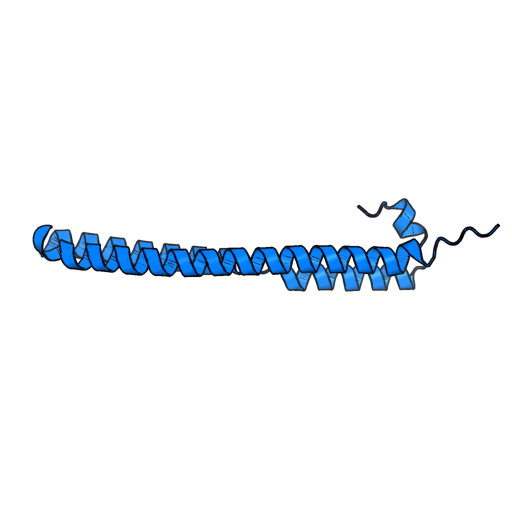L A 1 88 ? 6.615 -2.911 0.433 1.00 89.81 88 VAL A CA 1
ATOM 720 C C . VAL A 1 88 ? 6.223 -2.438 -0.970 1.00 89.81 88 VAL A C 1
ATOM 722 O O . VAL A 1 88 ? 6.954 -2.720 -1.920 1.00 89.81 88 VAL A O 1
ATOM 725 N N . ASP A 1 89 ? 5.151 -1.657 -1.106 1.00 87.38 89 ASP A N 1
ATOM 726 C CA . ASP A 1 89 ? 4.724 -1.115 -2.402 1.00 87.38 89 ASP A CA 1
ATOM 727 C C . ASP A 1 89 ? 5.793 -0.201 -3.021 1.00 87.38 89 ASP A C 1
ATOM 729 O O . ASP A 1 89 ? 6.079 -0.304 -4.214 1.00 87.38 89 ASP A O 1
ATOM 733 N N . ILE A 1 90 ? 6.465 0.635 -2.220 1.00 89.44 90 ILE A N 1
ATOM 734 C CA . ILE A 1 90 ? 7.584 1.461 -2.704 1.00 89.44 90 ILE A CA 1
ATOM 735 C C . ILE A 1 90 ? 8.715 0.583 -3.257 1.00 89.44 90 ILE A C 1
ATOM 737 O O . ILE A 1 90 ? 9.255 0.876 -4.327 1.00 89.44 90 ILE A O 1
ATOM 741 N N . ILE A 1 91 ? 9.074 -0.503 -2.566 1.00 89.25 91 ILE A N 1
ATOM 742 C CA . ILE A 1 91 ? 10.108 -1.437 -3.035 1.00 89.25 91 ILE A CA 1
ATOM 743 C C . ILE A 1 91 ? 9.699 -2.063 -4.377 1.00 89.25 91 ILE A C 1
ATOM 745 O O . ILE A 1 91 ? 10.525 -2.140 -5.292 1.00 89.25 91 ILE A O 1
ATOM 749 N N . PHE A 1 92 ? 8.435 -2.468 -4.525 1.00 86.94 92 PHE A N 1
ATOM 750 C CA . PHE A 1 92 ? 7.923 -3.019 -5.782 1.00 86.94 92 PHE A CA 1
ATOM 751 C C . PHE A 1 92 ? 7.948 -1.999 -6.925 1.00 86.94 92 PHE A C 1
ATOM 753 O O . PHE A 1 92 ? 8.410 -2.340 -8.016 1.00 86.94 92 PHE A O 1
ATOM 760 N N . LEU A 1 93 ? 7.562 -0.744 -6.672 1.00 86.31 93 LEU A N 1
ATOM 761 C CA . LEU A 1 93 ? 7.628 0.343 -7.657 1.00 86.31 93 LEU A CA 1
ATOM 762 C C . LEU A 1 93 ? 9.066 0.616 -8.122 1.00 86.31 93 LEU A C 1
ATOM 764 O O . LEU A 1 93 ? 9.325 0.792 -9.316 1.00 86.31 93 LEU A O 1
ATOM 768 N N . ILE A 1 94 ? 10.028 0.618 -7.194 1.00 88.56 94 ILE A N 1
ATOM 769 C CA . ILE A 1 94 ? 11.448 0.791 -7.530 1.00 88.56 94 ILE A CA 1
ATOM 770 C C . ILE A 1 94 ? 11.930 -0.376 -8.397 1.00 88.56 94 ILE A C 1
ATOM 772 O O . ILE A 1 94 ? 12.567 -0.157 -9.431 1.00 88.56 94 ILE A O 1
ATOM 776 N N . ARG A 1 95 ? 11.607 -1.615 -8.009 1.00 88.31 95 ARG A N 1
ATOM 777 C CA . ARG A 1 95 ? 11.975 -2.821 -8.761 1.00 88.31 95 ARG A CA 1
ATOM 778 C C . ARG A 1 95 ? 11.401 -2.804 -10.178 1.00 88.31 95 ARG A C 1
ATOM 780 O O . ARG A 1 95 ? 12.125 -3.102 -11.125 1.00 88.31 95 ARG A O 1
ATOM 787 N N . GLU A 1 96 ? 10.147 -2.390 -10.334 1.00 88.00 96 GLU A N 1
ATOM 788 C CA . GLU A 1 96 ? 9.501 -2.216 -11.639 1.00 88.00 96 GLU A CA 1
ATOM 789 C C . GLU A 1 96 ? 10.267 -1.256 -12.537 1.00 88.00 96 GLU A C 1
ATOM 791 O O . GLU A 1 96 ? 10.533 -1.543 -13.703 1.00 88.00 96 GLU A O 1
ATOM 796 N N . SER A 1 97 ? 10.631 -0.103 -11.975 1.00 87.25 97 SER A N 1
ATOM 797 C CA . SER A 1 97 ? 11.349 0.946 -12.686 1.00 87.25 97 SER A CA 1
ATOM 798 C C . SER A 1 97 ? 12.705 0.436 -13.175 1.00 87.25 97 SER A C 1
ATOM 800 O O . SER A 1 97 ? 13.082 0.671 -14.327 1.00 87.25 97 SER A O 1
ATOM 802 N N . ILE A 1 98 ? 13.407 -0.341 -12.341 1.00 89.69 98 ILE A N 1
ATOM 803 C CA . ILE A 1 98 ? 14.672 -0.988 -12.707 1.00 89.69 98 ILE A CA 1
ATOM 804 C C . ILE A 1 98 ? 14.464 -1.975 -13.861 1.00 89.69 98 ILE A C 1
ATOM 806 O O . ILE A 1 98 ? 15.195 -1.906 -14.848 1.00 89.69 98 ILE A O 1
ATOM 810 N N . TRP A 1 99 ? 13.460 -2.849 -13.789 1.00 88.31 99 TRP A N 1
ATOM 811 C CA . TRP A 1 99 ? 13.185 -3.832 -14.842 1.00 88.31 99 TRP A CA 1
ATOM 812 C C . TRP A 1 99 ? 12.749 -3.196 -16.159 1.00 88.31 99 TRP A C 1
ATOM 814 O O . TRP A 1 99 ? 13.272 -3.548 -17.215 1.00 88.31 99 TRP A O 1
ATOM 824 N N . LYS A 1 100 ? 11.867 -2.191 -16.116 1.00 87.00 100 LYS A N 1
ATOM 825 C CA . LYS A 1 100 ? 11.485 -1.406 -17.299 1.00 87.00 100 LYS A CA 1
ATOM 826 C C . LYS A 1 100 ? 12.699 -0.711 -17.920 1.00 87.00 100 LYS A C 1
ATOM 828 O O . LYS A 1 100 ? 12.807 -0.630 -19.146 1.00 87.00 100 LYS A O 1
ATOM 833 N N . LYS A 1 101 ? 13.636 -0.228 -17.094 1.00 87.75 101 LYS A N 1
ATOM 834 C CA . LYS A 1 101 ? 14.893 0.367 -17.563 1.00 87.75 101 LYS A CA 1
ATOM 835 C C . LYS A 1 101 ? 15.805 -0.675 -18.217 1.00 87.75 101 LYS A C 1
ATOM 837 O O . LYS A 1 101 ? 16.276 -0.410 -19.317 1.00 87.75 101 LYS A O 1
ATOM 842 N N . GLN A 1 102 ? 16.010 -1.836 -17.596 1.00 87.38 102 GLN A N 1
ATOM 843 C CA . GLN A 1 102 ? 16.825 -2.927 -18.149 1.00 87.38 102 GLN A CA 1
ATOM 844 C C . GLN A 1 102 ? 16.274 -3.424 -19.488 1.00 87.38 102 GLN A C 1
ATOM 846 O O . GLN A 1 102 ? 17.015 -3.459 -20.465 1.00 87.38 102 GLN A O 1
ATOM 851 N N . LEU A 1 103 ? 14.963 -3.675 -19.570 1.00 86.81 103 LEU A N 1
ATOM 852 C CA . LEU A 1 103 ? 14.294 -4.079 -20.808 1.00 86.81 103 LEU A CA 1
ATOM 853 C C . LEU A 1 103 ? 14.490 -3.037 -21.920 1.00 86.81 103 LEU A C 1
ATOM 855 O O . LEU A 1 103 ? 14.694 -3.360 -23.084 1.00 86.81 103 LEU A O 1
ATOM 859 N N . ARG A 1 104 ? 14.464 -1.744 -21.582 1.00 84.94 104 ARG A N 1
ATOM 860 C CA . ARG A 1 104 ? 14.758 -0.699 -22.567 1.00 84.94 104 ARG A CA 1
ATOM 861 C C . ARG A 1 104 ? 16.218 -0.742 -23.025 1.00 84.94 104 ARG A C 1
ATOM 863 O O . ARG A 1 104 ? 16.491 -0.516 -24.198 1.00 84.94 104 ARG A O 1
ATOM 870 N N . GLU A 1 105 ? 17.163 -0.968 -22.122 1.00 84.62 105 GLU A N 1
ATOM 871 C CA . GLU A 1 105 ? 18.577 -1.039 -22.494 1.00 84.62 105 GLU A CA 1
ATOM 872 C C . GLU A 1 105 ? 18.868 -2.259 -23.379 1.00 84.62 105 GLU A C 1
ATOM 874 O O . GLU A 1 105 ? 19.541 -2.119 -24.396 1.00 84.62 105 GLU A O 1
ATOM 879 N N . GLU A 1 106 ? 18.283 -3.410 -23.069 1.00 82.69 106 GLU A N 1
ATOM 880 C CA . GLU A 1 106 ? 18.450 -4.652 -23.828 1.00 82.69 106 GLU A CA 1
ATOM 881 C C . GLU A 1 106 ? 17.967 -4.544 -25.284 1.00 82.69 106 GLU A C 1
ATOM 883 O O . GLU A 1 106 ? 18.649 -4.999 -26.201 1.00 82.69 106 GLU A O 1
ATOM 888 N N . TYR A 1 107 ? 16.843 -3.871 -25.525 1.00 79.56 107 TYR A N 1
ATOM 889 C CA . TYR A 1 107 ? 16.269 -3.782 -26.871 1.00 79.56 107 TYR A CA 1
ATOM 890 C C . TYR A 1 107 ? 16.732 -2.532 -27.638 1.00 79.56 107 TYR A C 1
ATOM 892 O O . TYR A 1 107 ? 16.892 -2.574 -28.852 1.00 79.56 107 TYR A O 1
ATOM 900 N N . PHE A 1 108 ? 17.009 -1.410 -26.960 1.00 76.56 108 PHE A N 1
ATOM 901 C CA . PHE A 1 108 ? 17.302 -0.134 -27.637 1.00 76.56 108 PHE A CA 1
ATOM 902 C C . PHE A 1 108 ? 18.754 0.343 -27.534 1.00 76.56 108 PHE A C 1
ATOM 904 O O . PHE A 1 108 ? 19.147 1.221 -28.297 1.00 76.56 108 PHE A O 1
ATOM 911 N N . LYS A 1 109 ? 19.572 -0.178 -26.612 1.00 67.81 109 LYS A N 1
ATOM 912 C CA . LYS A 1 109 ? 21.006 0.176 -26.533 1.00 67.81 109 LYS A CA 1
ATOM 913 C C . LYS A 1 109 ? 21.870 -0.786 -27.353 1.00 67.81 109 LYS A C 1
ATOM 915 O O . LYS A 1 109 ? 22.906 -0.377 -27.868 1.00 67.81 109 LYS A O 1
ATOM 920 N N . THR A 1 110 ? 21.437 -2.034 -27.509 1.00 55.12 110 THR A N 1
ATOM 921 C CA . THR A 1 110 ? 22.183 -3.095 -28.206 1.00 55.12 110 THR A CA 1
ATOM 922 C C . THR A 1 110 ? 21.965 -3.097 -29.725 1.00 55.12 110 THR A C 1
ATOM 924 O O . THR A 1 110 ? 22.890 -3.440 -30.460 1.00 55.12 110 THR A O 1
ATOM 927 N N . GLU A 1 111 ? 20.811 -2.631 -30.222 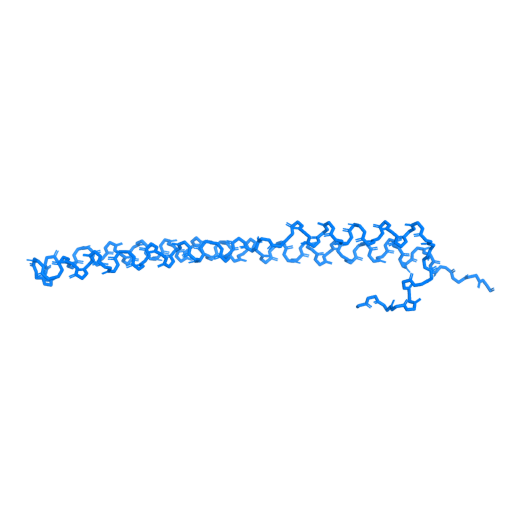1.00 51.28 111 GLU A N 1
ATOM 928 C CA . GLU A 1 111 ? 20.525 -2.550 -31.669 1.00 51.28 111 GLU A CA 1
ATOM 929 C C . GLU A 1 111 ? 20.947 -1.227 -32.334 1.00 51.28 111 GLU A C 1
ATOM 931 O O . GLU A 1 111 ? 21.056 -1.155 -33.557 1.00 51.28 111 GLU A O 1
ATOM 936 N N . VAL A 1 112 ? 21.264 -0.182 -31.562 1.00 49.09 112 VAL A N 1
ATOM 937 C CA . VAL A 1 112 ? 21.705 1.121 -32.096 1.00 49.09 112 VAL A CA 1
ATOM 938 C C . VAL A 1 112 ? 23.233 1.226 -32.055 1.00 49.09 112 VAL A C 1
ATOM 940 O O . VAL A 1 112 ? 23.799 2.196 -31.559 1.00 49.09 112 VAL A O 1
ATOM 943 N N . LYS A 1 113 ? 23.946 0.226 -32.587 1.00 42.59 113 LYS A N 1
ATOM 944 C CA . LYS A 1 113 ? 25.276 0.523 -33.138 1.00 42.59 113 LYS A CA 1
ATOM 945 C C . LYS A 1 113 ? 25.039 1.184 -34.496 1.00 42.59 113 LYS A C 1
ATOM 947 O O . LYS A 1 113 ? 24.407 0.553 -35.345 1.00 42.59 113 LYS A O 1
ATOM 952 N N . PRO A 1 114 ? 25.505 2.424 -34.727 1.00 39.47 114 PRO A N 1
ATOM 953 C CA . PRO A 1 114 ? 25.391 3.039 -36.039 1.00 39.47 114 PRO A CA 1
ATOM 954 C C . PRO A 1 114 ? 26.062 2.111 -37.056 1.00 39.47 114 PRO A C 1
ATOM 956 O O . PRO A 1 114 ? 27.237 1.762 -36.912 1.00 39.47 114 PRO A O 1
ATOM 959 N N . ARG A 1 115 ? 25.314 1.666 -38.073 1.00 43.09 115 ARG A N 1
ATOM 960 C CA . ARG A 1 115 ? 25.970 1.245 -39.312 1.00 43.09 115 ARG A CA 1
ATOM 961 C C . ARG A 1 115 ? 26.623 2.510 -39.864 1.00 43.09 115 ARG A C 1
ATOM 963 O O . ARG A 1 115 ? 25.931 3.515 -39.997 1.00 43.09 115 ARG A O 1
ATOM 970 N N . LYS A 1 116 ? 27.948 2.424 -40.017 1.00 40.12 116 LYS A N 1
ATOM 971 C CA . LYS A 1 116 ? 28.860 3.456 -40.526 1.00 40.12 116 LYS A CA 1
ATOM 972 C C . LYS A 1 116 ? 28.242 4.310 -41.624 1.00 40.12 116 LYS A C 1
ATOM 974 O O . LYS A 1 116 ? 27.603 3.708 -42.515 1.00 40.12 116 LYS A O 1
#

pLDDT: mean 84.01, std 12.05, range [39.47, 94.88]

Organism: NCBI:txid412755

Secondary structure (DSSP, 8-state):
---HHHHHHS-HHHHHHHHHHHHHHHHTT-S-HHHHHHHHHHHHHHHHHHHHHHHHHHH-HHHHHHHHHHHHHHHHHHHHHHHHHHHHHHHHHHHHHHHHHHHHHHHHTSS-PPP-